Protein AF-A0A4Q2E1K5-F1 (afdb_monomer)

Sequence (136 aa):
MNIHEKLKRWMCITQEDSAILDYLNAELKKAQSLSLNNESNRLFLYKTILLAHLKYIQVINLLTRGDFYEAWVELERIEIDLIHIKENNEFLPEVNFYGVNFLARMVCNWQALFPYKIFGSSREIIKEVKCSVCNT

Organism: Enterobacter cloacae (NCBI:txid550)

Structure (mmCIF, N/CA/C/O backbone):
data_AF-A0A4Q2E1K5-F1
#
_entry.id   AF-A0A4Q2E1K5-F1
#
loop_
_atom_site.group_PDB
_atom_site.id
_atom_site.type_symbol
_atom_site.label_atom_id
_atom_site.label_alt_id
_atom_site.label_comp_id
_atom_site.label_asym_id
_atom_site.label_entity_id
_atom_site.label_seq_id
_atom_site.pdbx_PDB_ins_code
_atom_site.Cartn_x
_atom_site.Cartn_y
_atom_site.Cartn_z
_atom_site.occupancy
_atom_site.B_iso_or_equiv
_atom_site.auth_seq_id
_atom_site.auth_comp_id
_atom_site.auth_asym_id
_atom_site.auth_atom_id
_atom_site.pdbx_PDB_model_num
ATOM 1 N N . MET A 1 1 ? 16.364 -12.302 -8.654 1.00 62.66 1 MET A N 1
ATOM 2 C CA . MET A 1 1 ? 15.181 -12.482 -7.786 1.00 62.66 1 MET A CA 1
ATOM 3 C C . MET A 1 1 ? 13.936 -12.207 -8.611 1.00 62.66 1 MET A C 1
ATOM 5 O O . MET A 1 1 ? 13.911 -11.197 -9.297 1.00 62.66 1 MET A O 1
ATOM 9 N N . ASN A 1 2 ? 12.948 -13.103 -8.609 1.00 86.31 2 ASN A N 1
ATOM 10 C CA . ASN A 1 2 ? 11.752 -12.942 -9.436 1.00 86.31 2 ASN A CA 1
ATOM 11 C C . ASN A 1 2 ? 10.627 -12.285 -8.612 1.00 86.31 2 ASN A C 1
ATOM 13 O O . ASN A 1 2 ? 9.866 -12.978 -7.938 1.00 86.31 2 ASN A O 1
ATOM 17 N N . ILE A 1 3 ? 10.571 -10.946 -8.628 1.00 91.88 3 ILE A N 1
ATOM 18 C CA . ILE A 1 3 ? 9.571 -10.160 -7.877 1.00 91.88 3 ILE A CA 1
ATOM 19 C C . ILE A 1 3 ? 8.135 -10.520 -8.275 1.00 91.88 3 ILE A C 1
ATOM 21 O O . ILE A 1 3 ? 7.266 -10.612 -7.414 1.00 91.88 3 ILE A O 1
ATOM 25 N N . HIS A 1 4 ? 7.911 -10.812 -9.557 1.00 91.44 4 HIS A N 1
ATOM 26 C CA . HIS A 1 4 ? 6.618 -11.229 -10.099 1.00 91.44 4 HIS A CA 1
ATOM 27 C C . HIS A 1 4 ? 6.069 -12.458 -9.373 1.00 91.44 4 HIS A C 1
ATOM 29 O O . HIS A 1 4 ? 4.963 -12.444 -8.837 1.00 91.44 4 HIS A O 1
ATOM 35 N N . GLU A 1 5 ? 6.879 -13.512 -9.276 1.00 92.50 5 GLU A N 1
ATOM 36 C CA . GLU A 1 5 ? 6.480 -14.748 -8.596 1.00 92.50 5 GLU A CA 1
ATOM 37 C C . GLU A 1 5 ? 6.339 -14.564 -7.081 1.00 92.50 5 GLU A C 1
ATOM 39 O O . GLU A 1 5 ? 5.467 -15.182 -6.464 1.00 92.50 5 GLU A O 1
ATOM 44 N N . LYS A 1 6 ? 7.141 -13.678 -6.476 1.00 93.56 6 LYS A N 1
ATOM 45 C CA . LYS A 1 6 ? 6.991 -13.335 -5.057 1.00 93.56 6 LYS A CA 1
ATOM 46 C C . LYS A 1 6 ? 5.649 -12.648 -4.791 1.00 93.56 6 LYS A C 1
ATOM 48 O O . LYS A 1 6 ? 4.947 -13.050 -3.869 1.00 93.56 6 LYS A O 1
ATOM 53 N N . LEU A 1 7 ? 5.262 -11.674 -5.615 1.00 95.00 7 LEU A N 1
ATOM 54 C CA . LEU A 1 7 ? 4.003 -10.943 -5.457 1.00 95.00 7 LEU A CA 1
ATO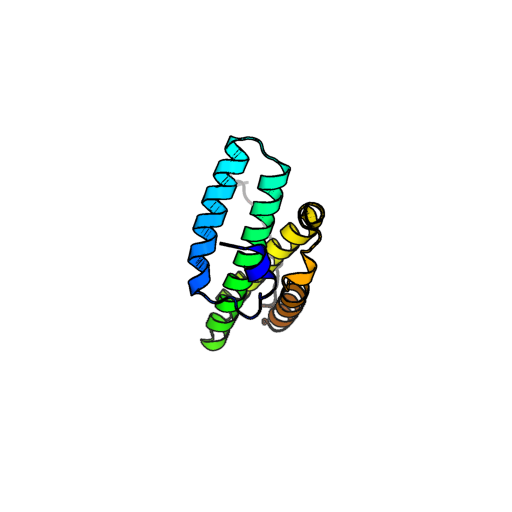M 55 C C . LEU A 1 7 ? 2.771 -11.789 -5.788 1.00 95.00 7 LEU A C 1
ATOM 57 O O . LEU A 1 7 ? 1.736 -11.622 -5.150 1.00 95.00 7 LEU A O 1
ATOM 61 N N . LYS A 1 8 ? 2.857 -12.756 -6.710 1.00 95.31 8 LYS A N 1
ATOM 62 C CA . LYS A 1 8 ? 1.777 -13.751 -6.881 1.00 95.31 8 LYS A CA 1
ATOM 63 C C . LYS A 1 8 ? 1.534 -14.567 -5.614 1.00 95.31 8 LYS A C 1
ATOM 65 O O . LYS A 1 8 ? 0.408 -14.969 -5.338 1.00 95.31 8 LYS A O 1
ATOM 70 N N . ARG A 1 9 ? 2.585 -14.797 -4.826 1.00 95.12 9 ARG A N 1
ATOM 71 C CA . ARG A 1 9 ? 2.530 -15.454 -3.515 1.00 95.12 9 ARG A CA 1
ATOM 72 C C . ARG A 1 9 ? 2.467 -14.426 -2.387 1.00 95.12 9 ARG A C 1
ATOM 74 O O . ARG A 1 9 ? 3.116 -14.607 -1.362 1.00 95.12 9 ARG A O 1
ATOM 81 N N . TRP A 1 10 ? 1.692 -13.356 -2.565 1.00 95.06 10 TRP A N 1
ATOM 82 C CA . TRP A 1 10 ? 1.605 -12.243 -1.615 1.00 95.06 10 TRP A CA 1
ATOM 83 C C . TRP A 1 10 ? 1.271 -12.675 -0.178 1.00 95.06 10 TRP A C 1
ATOM 85 O O . TRP A 1 10 ? 1.757 -12.070 0.769 1.00 95.06 10 TRP A O 1
ATOM 95 N N . MET A 1 11 ? 0.526 -13.769 0.007 1.00 93.94 11 MET A N 1
ATOM 96 C CA . MET A 1 11 ? 0.240 -14.337 1.335 1.00 93.94 11 MET A CA 1
ATOM 97 C C . MET A 1 11 ? 1.488 -14.863 2.068 1.00 93.94 11 MET A C 1
ATOM 99 O O . MET A 1 11 ? 1.440 -15.095 3.270 1.00 93.94 11 MET A O 1
ATOM 103 N N . CYS A 1 12 ? 2.594 -15.077 1.354 1.00 94.62 12 CYS A N 1
ATOM 104 C CA . CYS A 1 12 ? 3.881 -15.523 1.887 1.00 94.62 12 CYS A CA 1
ATOM 105 C C . CYS A 1 12 ? 4.892 -14.371 2.025 1.00 94.62 12 CYS A C 1
ATOM 107 O O . CYS A 1 12 ? 6.090 -14.633 2.168 1.00 94.62 12 CYS A O 1
ATOM 109 N N . ILE A 1 13 ? 4.451 -13.115 1.900 1.00 95.38 13 ILE A N 1
ATOM 110 C CA . ILE A 1 13 ? 5.291 -11.954 2.198 1.00 95.38 13 ILE A CA 1
ATOM 111 C C . ILE A 1 13 ? 5.472 -11.866 3.714 1.00 95.38 13 ILE A C 1
ATOM 113 O O . ILE A 1 13 ? 4.517 -12.016 4.476 1.00 95.38 13 ILE A O 1
ATOM 117 N N . THR A 1 14 ? 6.704 -11.629 4.147 1.00 95.12 14 THR A N 1
ATOM 118 C CA . THR A 1 14 ? 7.076 -11.453 5.552 1.00 95.12 14 THR A CA 1
ATOM 119 C C . THR A 1 14 ? 7.926 -10.196 5.714 1.00 95.12 14 THR A C 1
ATOM 121 O O . THR A 1 14 ? 8.374 -9.599 4.737 1.00 95.12 14 THR A O 1
ATOM 124 N N . GLN A 1 15 ? 8.192 -9.791 6.957 1.00 92.00 15 GLN A N 1
ATOM 125 C CA . GLN A 1 15 ? 9.018 -8.611 7.231 1.00 92.00 15 GLN A CA 1
ATOM 126 C C . GLN A 1 15 ? 10.452 -8.731 6.676 1.00 92.00 15 GLN A C 1
ATOM 128 O O . GLN A 1 15 ? 11.079 -7.718 6.363 1.00 92.00 15 GLN A O 1
ATOM 133 N N . GLU A 1 16 ? 10.968 -9.954 6.521 1.00 92.19 16 GLU A N 1
ATOM 134 C CA . GLU A 1 16 ? 12.295 -10.234 5.949 1.00 92.19 16 GLU A CA 1
ATOM 135 C C . GLU A 1 16 ? 12.395 -9.809 4.476 1.00 92.19 16 GLU A C 1
ATOM 137 O O . GLU A 1 16 ? 13.467 -9.434 4.002 1.00 92.19 16 GLU A O 1
ATOM 142 N N . ASP A 1 17 ? 11.266 -9.773 3.763 1.00 93.94 17 ASP A N 1
ATOM 143 C CA . ASP A 1 17 ? 11.205 -9.318 2.374 1.00 93.94 17 ASP A CA 1
ATOM 144 C C . ASP A 1 17 ? 11.403 -7.801 2.228 1.00 93.94 17 ASP A C 1
ATOM 146 O O . ASP A 1 17 ? 11.491 -7.297 1.112 1.00 93.94 17 ASP A O 1
ATOM 150 N N . SER A 1 18 ? 11.517 -7.049 3.326 1.00 92.88 18 SER A N 1
ATOM 151 C CA . SER A 1 18 ? 11.847 -5.617 3.289 1.00 92.88 18 SER A CA 1
ATOM 152 C C . SER A 1 18 ? 13.151 -5.319 2.542 1.00 92.88 18 SER A C 1
ATOM 154 O O . SER A 1 18 ? 13.216 -4.316 1.833 1.00 92.88 18 SER A O 1
ATOM 156 N N . ALA A 1 19 ? 14.139 -6.222 2.574 1.00 93.38 19 ALA A N 1
ATOM 157 C CA . ALA A 1 19 ? 15.383 -6.083 1.808 1.00 93.38 19 ALA A CA 1
ATOM 158 C C . ALA A 1 19 ? 15.156 -6.045 0.280 1.00 93.38 19 ALA A C 1
ATOM 160 O O . ALA A 1 19 ? 15.965 -5.501 -0.475 1.00 93.38 19 ALA A O 1
ATOM 161 N N . ILE A 1 20 ? 14.032 -6.587 -0.201 1.00 95.00 20 ILE A N 1
ATOM 162 C CA . ILE A 1 20 ? 13.648 -6.531 -1.616 1.00 95.00 20 ILE A CA 1
ATOM 163 C C . ILE A 1 20 ? 13.339 -5.090 -2.044 1.00 95.00 20 ILE A C 1
ATOM 165 O O . ILE A 1 20 ? 13.558 -4.740 -3.207 1.00 95.00 20 ILE A O 1
ATOM 169 N N . LEU A 1 21 ? 12.880 -4.233 -1.125 1.00 95.19 21 LEU A N 1
ATOM 170 C CA . LEU A 1 21 ? 12.627 -2.823 -1.421 1.00 95.19 21 LEU A CA 1
ATOM 171 C C . LEU A 1 21 ? 13.910 -2.093 -1.822 1.00 95.19 21 LEU A C 1
ATOM 173 O O . LEU A 1 21 ? 13.867 -1.272 -2.736 1.00 95.19 21 LEU A O 1
ATOM 177 N N . ASP A 1 22 ? 15.047 -2.404 -1.198 1.00 94.25 22 ASP A N 1
ATOM 178 C CA . ASP A 1 22 ? 16.333 -1.784 -1.535 1.00 94.25 22 ASP A CA 1
ATOM 179 C C . ASP A 1 22 ? 16.775 -2.152 -2.951 1.00 94.25 22 ASP A C 1
ATOM 181 O O . ASP A 1 22 ? 17.180 -1.282 -3.726 1.00 94.25 22 ASP A O 1
ATOM 185 N N . TYR A 1 23 ? 16.598 -3.422 -3.325 1.00 94.56 23 TYR A N 1
ATOM 1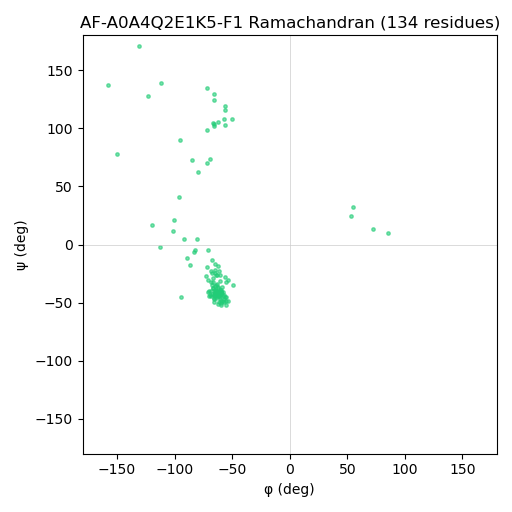86 C CA . TYR A 1 23 ? 16.822 -3.882 -4.693 1.00 94.56 23 TYR A CA 1
ATOM 187 C C . TYR A 1 23 ? 15.912 -3.154 -5.695 1.00 94.56 23 TYR A C 1
ATOM 189 O O . TYR A 1 23 ? 16.399 -2.599 -6.680 1.00 94.56 23 TYR A O 1
ATOM 197 N N . LEU A 1 24 ? 14.602 -3.095 -5.429 1.00 96.56 24 LEU A N 1
ATOM 198 C CA . LEU A 1 24 ? 13.648 -2.409 -6.309 1.00 96.56 24 LEU A CA 1
ATOM 199 C C . LEU A 1 24 ? 13.943 -0.908 -6.414 1.00 96.56 24 LEU A C 1
ATOM 201 O O . LEU A 1 24 ? 13.817 -0.335 -7.492 1.00 96.56 24 LEU A O 1
ATOM 205 N N . ASN A 1 25 ? 14.385 -0.272 -5.329 1.00 96.38 25 ASN A N 1
ATOM 206 C CA . ASN A 1 25 ? 14.807 1.127 -5.330 1.00 96.38 25 ASN A CA 1
ATOM 207 C C . ASN A 1 25 ? 16.052 1.357 -6.196 1.00 96.38 25 ASN A C 1
ATOM 209 O O . ASN A 1 25 ? 16.121 2.364 -6.904 1.00 96.38 25 ASN A O 1
ATOM 213 N N . ALA A 1 26 ? 17.035 0.458 -6.133 1.00 96.62 26 ALA A N 1
ATOM 214 C CA . ALA A 1 26 ? 18.243 0.553 -6.945 1.00 96.62 26 ALA A CA 1
ATOM 215 C C . ALA A 1 26 ? 17.927 0.395 -8.441 1.00 96.62 26 ALA A C 1
ATOM 217 O O . ALA A 1 26 ? 18.347 1.229 -9.247 1.00 96.62 26 ALA A O 1
ATOM 218 N N . GLU A 1 27 ? 17.127 -0.612 -8.803 1.00 96.75 27 GLU A N 1
ATOM 219 C CA . GLU A 1 27 ? 16.703 -0.828 -10.191 1.00 96.75 27 GLU A CA 1
ATOM 220 C C . GLU A 1 27 ? 15.818 0.314 -10.703 1.00 96.75 27 GLU A C 1
ATOM 222 O O . GLU A 1 27 ? 16.005 0.772 -11.829 1.00 96.75 27 GLU A O 1
ATOM 227 N N . LEU A 1 28 ? 14.913 0.844 -9.873 1.00 97.12 28 LEU A N 1
ATOM 228 C CA . LEU A 1 28 ? 14.082 1.996 -10.229 1.00 97.12 28 LEU A CA 1
ATOM 229 C C . LEU A 1 28 ? 14.944 3.221 -10.558 1.00 97.12 28 LEU A C 1
ATOM 231 O O . LEU A 1 28 ? 14.773 3.826 -11.614 1.00 97.12 28 LEU A O 1
ATOM 235 N N . LYS A 1 29 ? 15.916 3.556 -9.698 1.00 97.19 29 LYS A N 1
ATOM 236 C CA . LYS A 1 29 ? 16.845 4.675 -9.938 1.00 97.19 29 LYS A CA 1
ATOM 237 C C . LYS A 1 29 ? 17.643 4.490 -11.228 1.00 97.19 29 LYS A C 1
ATOM 239 O O . LYS A 1 29 ? 17.862 5.453 -11.959 1.00 97.19 29 LYS A O 1
ATOM 244 N N . LYS A 1 30 ? 18.062 3.257 -11.517 1.00 97.38 30 LYS A N 1
ATOM 245 C CA . LYS A 1 30 ? 18.775 2.912 -12.751 1.00 97.38 30 LYS A CA 1
ATOM 246 C C . LYS A 1 30 ? 17.882 3.044 -13.988 1.00 97.38 30 LYS A C 1
ATOM 248 O O . LYS A 1 30 ? 18.322 3.576 -15.001 1.00 97.38 30 LYS A O 1
ATOM 253 N N . ALA A 1 31 ? 16.631 2.594 -13.923 1.00 96.81 31 ALA A N 1
ATOM 254 C CA . ALA A 1 31 ? 15.678 2.754 -15.020 1.00 96.81 31 ALA A CA 1
ATOM 255 C C . ALA A 1 31 ? 15.373 4.238 -15.289 1.00 96.81 31 ALA A C 1
ATOM 257 O O . ALA A 1 31 ? 15.317 4.655 -16.445 1.00 96.81 31 ALA A O 1
ATOM 258 N N . GLN A 1 32 ? 15.248 5.040 -14.227 1.00 96.12 32 GLN A N 1
ATOM 259 C CA . GLN A 1 32 ? 15.038 6.487 -14.312 1.00 96.12 32 GLN A CA 1
ATOM 260 C C . GLN A 1 32 ? 16.232 7.218 -14.936 1.00 96.12 32 GLN A C 1
ATOM 262 O O . GLN A 1 32 ? 16.031 8.074 -15.792 1.00 96.12 32 GLN A O 1
ATOM 267 N N . SER A 1 33 ? 17.472 6.869 -14.568 1.00 96.50 33 SER 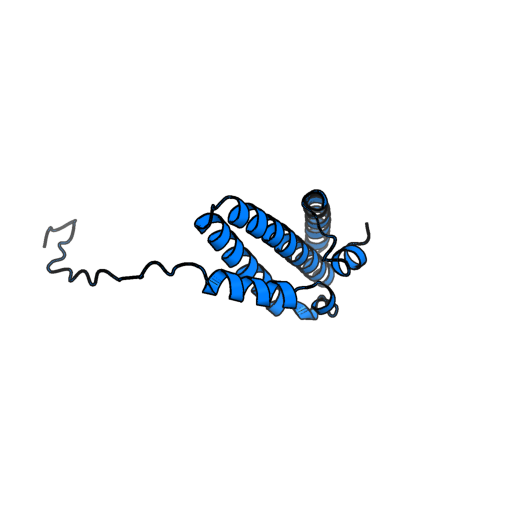A N 1
ATOM 268 C CA . SER A 1 33 ? 18.665 7.506 -15.150 1.00 96.50 33 SER A CA 1
ATOM 269 C C . SER A 1 33 ? 18.871 7.172 -16.630 1.00 96.50 33 SER A C 1
ATOM 271 O O . SER A 1 33 ? 19.481 7.952 -17.357 1.00 96.50 33 SER A O 1
ATOM 273 N N . LEU A 1 34 ? 18.341 6.033 -17.081 1.00 96.25 34 LEU A N 1
ATOM 274 C CA . LEU A 1 34 ? 18.344 5.603 -18.479 1.00 96.25 34 LEU A CA 1
ATOM 275 C C . LEU A 1 34 ? 17.084 6.043 -19.250 1.00 96.25 34 LEU A C 1
ATOM 277 O O . LEU A 1 34 ? 16.920 5.654 -20.405 1.00 96.25 34 LEU A O 1
ATOM 281 N N . SER A 1 35 ? 16.192 6.828 -18.631 1.00 94.19 35 SER A N 1
ATOM 282 C CA . SER A 1 35 ? 14.923 7.291 -19.218 1.00 94.19 35 SER A CA 1
ATOM 283 C C . SER A 1 35 ? 14.023 6.157 -19.738 1.00 94.19 35 SER A C 1
ATOM 285 O O . SER A 1 35 ? 13.281 6.314 -20.711 1.00 94.19 35 SER A O 1
ATOM 287 N N . LEU A 1 36 ? 14.073 4.990 -19.088 1.00 95.00 36 LEU A N 1
ATOM 288 C CA . LEU A 1 36 ? 13.257 3.821 -19.424 1.00 95.00 36 LEU A CA 1
ATOM 289 C C . LEU A 1 36 ? 11.881 3.925 -18.751 1.00 95.00 36 LEU A C 1
ATOM 291 O O . LEU A 1 36 ? 11.594 3.213 -17.789 1.00 95.00 36 LEU A O 1
ATOM 295 N N . ASN A 1 37 ? 11.029 4.822 -19.251 1.00 92.81 37 ASN A N 1
ATOM 296 C CA . ASN A 1 37 ? 9.771 5.216 -18.596 1.00 92.81 37 ASN A CA 1
ATOM 297 C C . ASN A 1 37 ? 8.849 4.034 -18.244 1.00 92.81 37 ASN A C 1
ATOM 299 O O . ASN A 1 37 ? 8.419 3.917 -17.099 1.00 92.81 37 ASN A O 1
ATOM 303 N N . ASN A 1 38 ? 8.595 3.120 -19.188 1.00 94.12 38 ASN A N 1
ATOM 304 C CA . ASN A 1 38 ? 7.721 1.965 -18.939 1.00 94.12 38 ASN A CA 1
ATOM 305 C C . ASN A 1 38 ? 8.279 1.042 -17.847 1.00 94.12 38 ASN A C 1
ATOM 307 O O . ASN A 1 38 ? 7.532 0.565 -16.995 1.00 94.12 38 ASN A O 1
ATOM 311 N N . GLU A 1 39 ? 9.595 0.813 -17.845 1.00 94.75 39 GLU A N 1
ATOM 312 C CA . GLU A 1 39 ? 10.238 -0.031 -16.837 1.00 94.75 39 GLU A CA 1
ATOM 313 C C . GLU A 1 39 ? 10.253 0.650 -15.469 1.00 94.75 39 GLU A C 1
ATOM 315 O O . GLU A 1 39 ? 9.959 0.012 -14.462 1.00 94.75 39 GLU A O 1
ATOM 320 N N . SER A 1 40 ? 10.525 1.958 -15.432 1.00 96.19 40 SER A N 1
ATOM 321 C CA . SER A 1 40 ? 10.449 2.764 -14.213 1.00 96.19 40 SER A CA 1
ATOM 322 C C . SER A 1 40 ? 9.053 2.691 -13.590 1.00 96.19 40 SER A C 1
ATOM 324 O O . SER A 1 40 ? 8.931 2.431 -12.395 1.00 96.19 40 SER A O 1
ATOM 326 N N . ASN A 1 41 ? 7.994 2.847 -14.388 1.00 96.56 41 ASN A N 1
ATOM 327 C CA . ASN A 1 41 ? 6.618 2.770 -13.892 1.00 96.56 41 ASN A CA 1
ATOM 328 C C . ASN A 1 41 ? 6.277 1.367 -13.373 1.00 96.56 41 ASN A C 1
ATOM 330 O O . ASN A 1 41 ? 5.686 1.222 -12.302 1.00 96.56 41 ASN A O 1
ATOM 334 N N . ARG A 1 42 ? 6.725 0.319 -14.072 1.00 96.25 42 ARG A N 1
ATOM 335 C CA . ARG A 1 42 ? 6.536 -1.067 -13.630 1.00 96.25 42 ARG A CA 1
ATOM 336 C C . ARG A 1 42 ? 7.276 -1.372 -12.323 1.00 96.25 42 ARG A C 1
ATOM 338 O O . ARG A 1 42 ? 6.706 -1.978 -11.417 1.00 96.25 42 ARG A O 1
ATOM 345 N N . LEU A 1 43 ? 8.528 -0.932 -12.195 1.00 96.69 43 LEU A N 1
ATOM 346 C CA . LEU A 1 43 ? 9.327 -1.079 -10.972 1.00 96.69 43 LEU A CA 1
ATOM 347 C C . LEU A 1 43 ? 8.733 -0.288 -9.805 1.00 96.69 43 LEU A C 1
ATOM 349 O O . LEU A 1 43 ? 8.704 -0.790 -8.679 1.00 96.69 43 LEU A O 1
ATOM 353 N N . PHE A 1 44 ? 8.222 0.915 -10.074 1.00 97.50 44 PHE A N 1
ATOM 354 C CA . PHE A 1 44 ? 7.482 1.703 -9.096 1.00 97.50 44 PHE A CA 1
ATOM 355 C C . PHE A 1 44 ? 6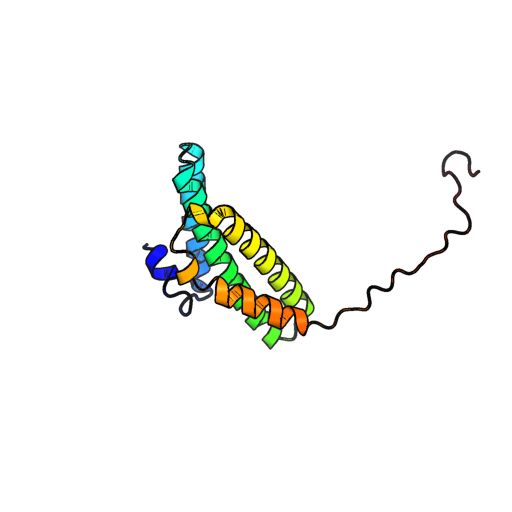.263 0.931 -8.582 1.00 97.50 44 PHE A C 1
ATOM 357 O O . PHE A 1 44 ? 6.120 0.782 -7.373 1.00 97.50 44 PHE A O 1
ATOM 364 N N . LEU A 1 45 ? 5.447 0.350 -9.466 1.00 97.69 45 LEU A N 1
ATOM 365 C CA . LEU A 1 45 ? 4.297 -0.463 -9.059 1.00 97.69 45 LEU A CA 1
ATOM 366 C C . LEU A 1 45 ? 4.701 -1.678 -8.227 1.00 97.69 45 LEU A C 1
ATOM 368 O O . LEU A 1 45 ? 4.120 -1.904 -7.168 1.00 97.69 45 LEU A O 1
ATOM 372 N N . TYR A 1 46 ? 5.720 -2.433 -8.645 1.00 97.50 46 TYR A N 1
ATOM 373 C CA . TYR A 1 46 ? 6.209 -3.566 -7.856 1.00 97.50 46 TYR A CA 1
ATOM 374 C C . TYR A 1 46 ? 6.648 -3.155 -6.452 1.00 97.50 46 TYR A C 1
ATOM 376 O O . TYR A 1 46 ? 6.296 -3.817 -5.473 1.00 97.50 46 TYR A O 1
ATOM 384 N N . LYS A 1 47 ? 7.386 -2.047 -6.348 1.00 97.69 47 LYS A N 1
ATOM 385 C CA . LYS A 1 47 ? 7.811 -1.484 -5.067 1.00 97.69 47 LYS A CA 1
ATOM 386 C C . LYS A 1 47 ? 6.608 -1.089 -4.215 1.00 97.69 47 LYS A C 1
ATOM 388 O O . LYS A 1 47 ? 6.559 -1.465 -3.048 1.00 97.69 47 LYS A O 1
ATOM 393 N N . THR A 1 48 ? 5.661 -0.346 -4.779 1.00 98.19 48 THR A N 1
ATOM 394 C CA . THR A 1 48 ? 4.487 0.166 -4.060 1.00 98.19 48 THR A CA 1
ATOM 395 C C . THR A 1 48 ? 3.602 -0.976 -3.562 1.00 98.19 48 THR A C 1
ATOM 397 O O . THR A 1 48 ? 3.182 -0.965 -2.409 1.00 98.19 48 THR A O 1
ATOM 400 N N . ILE A 1 49 ? 3.398 -2.021 -4.368 1.00 98.06 49 ILE A N 1
ATOM 401 C CA . ILE A 1 49 ? 2.621 -3.206 -3.973 1.00 98.06 49 ILE A CA 1
ATOM 402 C C . ILE A 1 49 ? 3.316 -3.972 -2.843 1.00 98.06 49 ILE A C 1
ATOM 404 O O . ILE A 1 49 ? 2.670 -4.330 -1.858 1.00 98.06 49 ILE A O 1
ATOM 408 N N . LEU A 1 50 ? 4.627 -4.214 -2.951 1.00 97.94 50 LEU A N 1
ATOM 409 C CA . LEU A 1 50 ? 5.374 -4.878 -1.881 1.00 97.94 50 LEU A CA 1
ATOM 410 C C . LEU A 1 50 ? 5.335 -4.057 -0.584 1.00 97.94 50 LEU A C 1
ATOM 412 O O . LEU A 1 50 ? 5.113 -4.612 0.491 1.00 97.94 50 LEU A O 1
ATOM 416 N N . LEU A 1 51 ? 5.521 -2.740 -0.689 1.00 98.12 51 LEU A N 1
ATOM 417 C CA . LEU A 1 51 ? 5.468 -1.832 0.451 1.00 98.12 51 LEU A CA 1
ATOM 418 C C . LEU A 1 51 ? 4.096 -1.870 1.135 1.00 98.12 51 LEU A C 1
ATOM 420 O O . LEU A 1 51 ? 4.045 -1.947 2.359 1.00 98.12 51 LEU A O 1
ATOM 424 N N . ALA A 1 52 ? 3.005 -1.879 0.368 1.00 98.38 52 ALA A N 1
ATOM 425 C CA . ALA A 1 52 ? 1.649 -1.972 0.900 1.00 98.38 52 ALA A CA 1
ATOM 426 C C . ALA A 1 52 ? 1.423 -3.270 1.703 1.00 98.38 52 ALA A C 1
ATOM 428 O O . ALA A 1 52 ? 0.848 -3.227 2.791 1.00 98.38 52 ALA A O 1
ATOM 429 N N . HIS A 1 53 ? 1.938 -4.413 1.230 1.00 98.25 53 HIS A N 1
ATOM 430 C CA . HIS A 1 53 ? 1.885 -5.679 1.983 1.00 98.25 53 HIS A CA 1
ATOM 431 C C . HIS A 1 53 ? 2.712 -5.638 3.270 1.00 98.25 53 HIS A C 1
ATOM 433 O O . HIS A 1 53 ? 2.235 -6.070 4.319 1.00 98.25 53 HIS A O 1
ATOM 439 N N . LEU A 1 54 ? 3.927 -5.088 3.219 1.00 98.12 54 LEU A N 1
ATOM 440 C CA . LEU A 1 54 ? 4.784 -4.947 4.403 1.00 98.12 54 LEU A CA 1
ATOM 441 C C . LEU A 1 54 ? 4.157 -4.015 5.451 1.00 98.12 54 LEU A C 1
ATOM 443 O O . LEU A 1 54 ? 4.123 -4.353 6.635 1.00 98.12 54 LEU A O 1
ATOM 447 N N . LYS A 1 55 ? 3.589 -2.882 5.019 1.00 98.25 55 LYS A N 1
ATOM 448 C CA . LYS A 1 55 ? 2.813 -1.986 5.888 1.00 98.25 55 LYS A CA 1
ATOM 449 C C . LYS A 1 55 ? 1.611 -2.707 6.493 1.00 98.25 55 LYS A C 1
ATOM 451 O O . LYS A 1 55 ? 1.348 -2.548 7.677 1.00 98.25 55 LYS A O 1
ATOM 456 N N . TYR A 1 56 ? 0.908 -3.547 5.731 1.00 98.25 56 TYR A N 1
ATOM 457 C CA . TYR A 1 56 ? -0.225 -4.304 6.268 1.00 98.25 56 TYR A CA 1
ATOM 458 C C . TYR A 1 56 ? 0.201 -5.292 7.365 1.00 98.25 56 TYR A C 1
ATOM 460 O O . TYR A 1 56 ? -0.456 -5.387 8.401 1.00 98.25 56 TYR A O 1
ATOM 468 N N . ILE A 1 57 ? 1.338 -5.975 7.204 1.00 97.56 57 ILE A N 1
ATOM 469 C CA . ILE A 1 57 ? 1.920 -6.813 8.269 1.00 97.56 57 ILE A CA 1
ATOM 470 C C . ILE A 1 57 ? 2.233 -5.963 9.510 1.00 97.56 57 ILE A C 1
ATOM 472 O O . ILE A 1 57 ? 1.929 -6.363 10.636 1.00 97.56 57 ILE A O 1
ATOM 476 N N . GLN A 1 58 ? 2.793 -4.766 9.317 1.00 97.75 58 GLN A N 1
ATOM 477 C CA . GLN A 1 58 ? 3.041 -3.820 10.405 1.00 97.75 58 GLN A CA 1
ATOM 478 C C . GLN A 1 58 ? 1.745 -3.369 11.095 1.00 97.75 58 GLN A C 1
ATOM 480 O O . GLN A 1 58 ? 1.715 -3.332 12.324 1.00 97.75 58 GLN A O 1
ATOM 485 N N . VAL A 1 59 ? 0.667 -3.104 10.350 1.00 97.38 59 VAL A N 1
ATOM 486 C CA . VAL A 1 59 ? -0.662 -2.800 10.908 1.00 97.38 59 VAL A CA 1
ATOM 487 C C . VAL A 1 59 ? -1.119 -3.920 11.841 1.00 97.38 59 VAL A C 1
ATOM 489 O O . VAL A 1 59 ? -1.488 -3.642 12.978 1.00 97.38 59 VAL A O 1
ATOM 492 N N . ILE A 1 60 ? -1.035 -5.186 11.420 1.00 97.19 60 ILE A N 1
ATOM 493 C CA . ILE A 1 60 ? -1.418 -6.323 12.277 1.00 97.19 60 ILE A CA 1
ATOM 494 C C . ILE A 1 60 ? -0.565 -6.373 13.558 1.00 97.19 60 ILE A C 1
ATOM 496 O O . ILE A 1 60 ? -1.086 -6.614 14.650 1.00 97.19 60 ILE A O 1
ATOM 500 N N . ASN A 1 61 ? 0.733 -6.081 13.461 1.00 97.12 61 ASN A N 1
ATOM 501 C CA . ASN A 1 61 ? 1.611 -6.017 14.632 1.00 97.12 61 ASN A CA 1
ATOM 502 C C . ASN A 1 61 ? 1.260 -4.862 15.586 1.00 97.12 61 ASN A C 1
ATOM 504 O O . ASN A 1 61 ? 1.354 -5.034 16.797 1.00 97.12 61 ASN A O 1
ATOM 508 N N . LEU A 1 62 ? 0.855 -3.701 15.071 1.00 96.88 62 LEU A N 1
ATOM 509 C CA . LEU A 1 62 ? 0.428 -2.556 15.887 1.00 96.88 62 LEU A CA 1
ATOM 510 C C . LEU A 1 62 ? -0.917 -2.838 16.569 1.00 96.88 62 LEU A C 1
ATOM 512 O O . LEU A 1 62 ? -1.058 -2.654 17.777 1.00 96.88 62 LEU A O 1
ATOM 516 N N . LEU A 1 63 ? -1.877 -3.395 15.824 1.00 95.31 63 LEU A N 1
ATOM 517 C CA . LEU A 1 63 ? -3.188 -3.781 16.353 1.00 95.31 63 LEU A CA 1
ATOM 518 C C . LEU A 1 63 ? -3.077 -4.817 17.479 1.00 95.31 63 LEU A C 1
ATOM 520 O O . LEU A 1 63 ? -3.771 -4.698 18.485 1.00 95.31 63 LEU A O 1
ATOM 524 N N . THR A 1 64 ? -2.189 -5.809 17.349 1.00 96.56 64 THR A N 1
ATOM 525 C CA . THR A 1 64 ? -1.984 -6.830 18.397 1.00 96.56 64 THR A CA 1
ATOM 526 C C . THR A 1 64 ? -1.347 -6.273 19.673 1.00 96.56 64 THR A C 1
ATOM 528 O O . THR A 1 64 ? -1.540 -6.851 20.741 1.00 96.56 64 THR A O 1
ATOM 531 N N . ARG A 1 65 ? -0.629 -5.147 19.590 1.00 96.88 65 ARG A N 1
ATOM 532 C CA . ARG A 1 65 ? -0.042 -4.443 20.745 1.00 96.88 65 ARG A CA 1
ATOM 533 C C . ARG A 1 65 ? -0.978 -3.409 21.371 1.00 96.88 65 ARG A C 1
ATOM 535 O O . ARG A 1 65 ? -0.704 -2.947 22.472 1.00 96.88 65 ARG A O 1
ATOM 542 N N . GLY A 1 66 ? -2.084 -3.080 20.701 1.00 94.06 66 GLY A N 1
ATOM 543 C CA . GLY A 1 66 ? -3.010 -2.027 21.122 1.00 94.06 66 GLY A CA 1
ATOM 544 C C . GLY A 1 66 ? -2.615 -0.619 20.662 1.00 94.06 66 GLY A C 1
ATOM 545 O O . GLY A 1 66 ? -3.252 0.349 21.076 1.00 94.06 66 GLY A O 1
ATO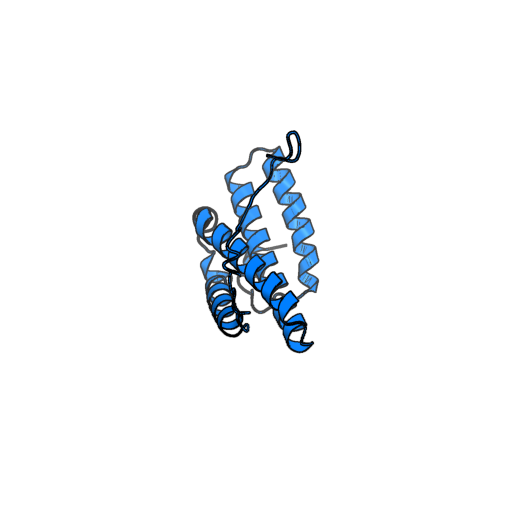M 546 N N . ASP A 1 67 ? -1.619 -0.494 19.779 1.00 95.00 67 ASP A N 1
ATOM 547 C CA . ASP A 1 67 ? -1.147 0.774 19.203 1.00 95.00 67 ASP A CA 1
ATOM 548 C C . ASP A 1 67 ? -2.094 1.224 18.068 1.00 95.00 67 ASP A C 1
ATOM 550 O O . ASP A 1 67 ? -1.756 1.236 16.880 1.00 95.00 67 ASP A O 1
ATOM 554 N N . PHE A 1 68 ? -3.359 1.489 18.415 1.00 92.25 68 PHE A N 1
ATOM 555 C CA . PHE A 1 68 ? -4.436 1.649 17.432 1.00 92.25 68 PHE A CA 1
ATOM 556 C C . PHE A 1 68 ? -4.272 2.883 16.543 1.00 92.25 68 PHE A C 1
ATOM 558 O O . PHE A 1 68 ? -4.623 2.834 15.365 1.00 92.25 68 PHE A O 1
ATOM 565 N N . TYR A 1 69 ? -3.782 3.997 17.092 1.00 92.44 69 TYR A N 1
ATOM 566 C CA . TYR A 1 69 ? -3.620 5.234 16.325 1.00 92.44 69 TYR A CA 1
ATOM 567 C C . TYR A 1 69 ? -2.526 5.082 15.267 1.00 92.44 69 TYR A C 1
ATOM 569 O O . TYR A 1 69 ? -2.726 5.427 14.105 1.00 92.44 69 TYR A O 1
ATOM 577 N N . GLU A 1 70 ? -1.400 4.491 15.645 1.00 95.44 70 GLU A N 1
ATOM 578 C CA . GLU A 1 70 ? -0.289 4.170 14.761 1.00 95.44 70 GLU A CA 1
ATOM 579 C C . GLU A 1 70 ? -0.732 3.189 13.671 1.00 95.44 70 GLU A C 1
ATOM 581 O O . GLU A 1 70 ? -0.406 3.381 12.499 1.00 95.44 70 GLU A O 1
ATOM 586 N N . ALA A 1 71 ? -1.527 2.173 14.030 1.00 96.31 71 ALA A N 1
ATOM 587 C CA . ALA A 1 71 ? -2.118 1.258 13.057 1.00 96.31 71 ALA A CA 1
ATOM 588 C C . ALA A 1 71 ? -3.012 1.998 12.048 1.00 96.31 71 ALA A C 1
ATOM 590 O O . ALA A 1 71 ? -2.954 1.714 10.853 1.00 96.31 71 ALA A O 1
ATOM 591 N N . TRP A 1 72 ? -3.810 2.965 12.508 1.00 95.06 72 TRP A N 1
ATOM 592 C CA . TRP A 1 72 ? -4.661 3.783 11.643 1.00 95.06 72 TRP A CA 1
ATOM 593 C C . TRP A 1 72 ? -3.856 4.668 10.684 1.00 95.06 72 TRP A C 1
ATOM 595 O O . TRP A 1 72 ? -4.177 4.721 9.497 1.00 95.06 72 TRP A O 1
ATOM 605 N N . VAL A 1 73 ? -2.765 5.281 11.155 1.00 95.06 73 VAL A N 1
ATOM 606 C CA . VAL A 1 73 ? -1.841 6.042 10.295 1.00 95.06 73 VAL A CA 1
ATOM 607 C C . VAL A 1 73 ? -1.229 5.146 9.213 1.00 95.06 73 VAL A C 1
ATOM 609 O O . VAL A 1 73 ? -1.136 5.546 8.053 1.00 95.06 73 VAL A O 1
ATOM 612 N N . GLU A 1 74 ? -0.822 3.920 9.551 1.00 97.75 74 GLU A N 1
ATOM 613 C CA . GLU A 1 74 ? -0.299 2.984 8.547 1.00 97.75 74 GLU A CA 1
ATOM 614 C C . GLU A 1 74 ? -1.376 2.516 7.556 1.00 97.75 74 GLU A C 1
ATOM 616 O O . GLU A 1 74 ? -1.089 2.374 6.368 1.00 97.75 74 GLU A O 1
ATOM 621 N N . LEU A 1 75 ? -2.626 2.344 7.994 1.00 97.50 75 LEU A N 1
ATOM 622 C CA . LEU A 1 75 ? -3.754 2.038 7.106 1.00 97.50 75 LEU A CA 1
ATOM 623 C C . LEU A 1 75 ? -4.005 3.152 6.078 1.00 97.50 75 LEU A C 1
ATOM 625 O O . LEU A 1 75 ? -4.158 2.849 4.896 1.00 97.50 75 LEU A O 1
ATOM 629 N N . GLU A 1 76 ? -3.970 4.422 6.494 1.00 96.62 76 GLU A N 1
ATOM 630 C CA . GLU A 1 76 ? -4.072 5.581 5.586 1.00 96.62 76 GLU A CA 1
ATOM 631 C C . GLU A 1 76 ? -2.924 5.593 4.560 1.00 96.62 76 GLU A C 1
ATOM 633 O O . GLU A 1 76 ? -3.124 5.818 3.365 1.00 96.62 76 GLU A O 1
ATOM 638 N N . ARG A 1 77 ? -1.701 5.258 4.988 1.00 98.19 77 ARG A N 1
ATOM 639 C CA . ARG A 1 77 ? -0.554 5.136 4.074 1.00 98.19 77 ARG A CA 1
ATOM 640 C C . ARG A 1 77 ? -0.730 4.018 3.049 1.00 98.19 77 ARG A C 1
ATOM 642 O O . ARG A 1 77 ? -0.237 4.163 1.932 1.00 98.19 77 ARG A O 1
ATOM 649 N N . ILE A 1 78 ? -1.373 2.907 3.416 1.00 98.50 78 ILE A N 1
ATOM 650 C CA . ILE A 1 78 ? -1.695 1.825 2.472 1.00 98.50 78 ILE A CA 1
ATOM 651 C C . ILE A 1 78 ? -2.783 2.290 1.499 1.00 98.50 78 ILE A C 1
ATOM 653 O O . ILE A 1 78 ? -2.685 2.005 0.311 1.00 98.50 78 ILE A O 1
ATOM 657 N N . GLU A 1 79 ? -3.792 3.025 1.965 1.00 98.06 79 GLU A N 1
ATOM 658 C CA . GLU A 1 79 ? -4.840 3.592 1.107 1.00 98.06 79 GLU A CA 1
ATOM 659 C C . GLU A 1 79 ? -4.253 4.481 -0.001 1.00 98.06 79 GLU A C 1
ATOM 661 O O . GLU A 1 79 ? -4.585 4.307 -1.175 1.00 98.06 79 GLU A O 1
ATOM 666 N N . ILE A 1 80 ? -3.303 5.353 0.347 1.00 98.06 80 ILE A N 1
ATOM 667 C CA . ILE A 1 80 ? -2.572 6.182 -0.624 1.00 98.06 80 ILE A CA 1
ATOM 668 C C . ILE A 1 80 ? -1.798 5.314 -1.630 1.00 98.06 80 ILE A C 1
ATOM 670 O O . ILE A 1 80 ? -1.860 5.556 -2.837 1.00 98.06 80 ILE A O 1
ATOM 674 N N . ASP A 1 81 ? -1.094 4.277 -1.165 1.00 98.31 81 ASP A N 1
ATOM 675 C CA . ASP A 1 81 ? -0.381 3.349 -2.054 1.00 98.31 81 ASP A CA 1
ATOM 676 C C . ASP A 1 81 ? -1.347 2.646 -3.026 1.00 98.31 81 ASP A C 1
ATOM 678 O O . ASP A 1 81 ? -1.042 2.503 -4.212 1.00 98.31 81 ASP A O 1
ATOM 682 N N . LEU A 1 82 ? -2.530 2.241 -2.554 1.00 98.12 82 LEU A N 1
ATOM 683 C CA . LEU A 1 82 ? -3.566 1.603 -3.371 1.00 98.12 82 LEU A CA 1
ATOM 684 C C . LEU A 1 82 ? -4.133 2.547 -4.439 1.00 98.12 82 LEU A C 1
ATOM 686 O O . LEU A 1 82 ? -4.412 2.091 -5.551 1.00 98.12 82 LEU A O 1
ATOM 690 N N . ILE A 1 83 ? -4.267 3.843 -4.140 1.00 97.88 83 ILE A N 1
ATOM 691 C CA . ILE A 1 83 ? -4.647 4.862 -5.130 1.00 97.88 83 ILE A CA 1
ATOM 692 C C . ILE A 1 83 ? -3.584 4.935 -6.230 1.00 97.88 83 ILE A C 1
ATOM 694 O O . ILE A 1 83 ? -3.922 4.765 -7.402 1.00 97.88 83 ILE A O 1
ATOM 698 N N . HIS A 1 84 ? -2.303 5.064 -5.869 1.00 97.00 84 HIS A N 1
ATOM 699 C CA . HIS A 1 84 ? -1.217 5.091 -6.854 1.00 97.00 84 HIS A CA 1
ATOM 700 C C . HIS A 1 84 ? -1.180 3.824 -7.720 1.00 97.00 84 HIS A C 1
ATOM 702 O O . HIS A 1 84 ? -0.972 3.907 -8.931 1.00 97.00 84 HIS A O 1
ATOM 708 N N . ILE A 1 85 ? -1.404 2.648 -7.122 1.00 97.44 85 ILE A N 1
ATOM 709 C CA . ILE A 1 85 ? -1.475 1.376 -7.854 1.00 97.44 85 ILE A CA 1
ATOM 710 C C . ILE A 1 85 ? -2.637 1.385 -8.850 1.00 97.44 85 ILE A C 1
ATOM 712 O O . ILE A 1 85 ? -2.475 0.963 -9.994 1.00 97.44 85 ILE A O 1
ATOM 716 N N . LYS A 1 86 ? -3.810 1.862 -8.426 1.00 96.25 86 LYS A N 1
ATOM 717 C CA . LYS A 1 86 ? -5.006 1.925 -9.269 1.00 96.25 86 LYS A CA 1
ATOM 718 C C . LYS A 1 86 ? -4.816 2.868 -10.456 1.00 96.25 86 LYS A C 1
ATOM 720 O O . LYS A 1 86 ? -5.241 2.519 -11.552 1.00 96.25 86 LYS A O 1
ATOM 725 N N . GLU A 1 87 ? -4.204 4.027 -10.232 1.00 95.44 87 GLU A N 1
ATOM 726 C CA . GLU A 1 87 ? -3.996 5.068 -11.248 1.00 95.44 87 GLU A CA 1
ATOM 727 C C . GLU A 1 87 ? -2.945 4.711 -12.303 1.00 95.44 87 GLU A C 1
ATOM 729 O O . GLU A 1 87 ? -2.948 5.319 -13.363 1.00 95.44 87 GLU A O 1
ATOM 734 N N . ASN A 1 88 ? -2.069 3.744 -12.019 1.00 94.38 88 ASN A N 1
ATOM 735 C CA . ASN A 1 88 ? -0.958 3.365 -12.897 1.00 94.38 88 ASN A CA 1
ATOM 736 C C . ASN A 1 88 ? -1.046 1.894 -13.352 1.00 94.38 88 ASN A C 1
ATOM 738 O O . ASN A 1 88 ? -0.050 1.304 -13.773 1.00 94.38 88 ASN A O 1
ATOM 742 N N . ASN A 1 89 ? -2.206 1.246 -13.215 1.00 92.94 89 ASN A N 1
ATOM 743 C CA . ASN A 1 89 ? -2.341 -0.200 -13.422 1.00 92.94 89 ASN A CA 1
ATOM 744 C C . ASN A 1 89 ? -2.024 -0.674 -14.856 1.00 92.94 89 ASN A C 1
ATOM 746 O O . ASN A 1 89 ? -1.710 -1.849 -15.054 1.00 92.94 89 ASN A O 1
ATOM 750 N N . GLU A 1 90 ? -2.036 0.221 -15.842 1.00 94.69 90 GLU A N 1
ATOM 751 C CA . GLU A 1 90 ? -1.738 -0.072 -17.242 1.00 94.69 90 GLU A CA 1
ATOM 752 C C . GLU A 1 90 ? -0.299 -0.560 -17.454 1.00 94.69 90 GLU A C 1
ATOM 754 O O . GLU A 1 90 ? -0.034 -1.326 -18.382 1.00 94.69 90 GLU A O 1
ATOM 759 N N . PHE A 1 91 ? 0.627 -0.176 -16.569 1.00 93.44 91 PHE A N 1
ATOM 760 C CA . PHE A 1 91 ? 2.025 -0.613 -16.625 1.00 93.44 91 PHE A CA 1
ATOM 761 C C . PHE A 1 91 ? 2.248 -1.996 -15.994 1.00 93.44 91 PHE A C 1
ATOM 763 O O . PHE A 1 91 ? 3.364 -2.523 -16.050 1.00 93.44 91 PHE A O 1
ATOM 770 N N . LEU A 1 92 ? 1.210 -2.591 -15.391 1.00 92.88 92 LEU A N 1
ATOM 771 C CA . LEU A 1 92 ? 1.278 -3.903 -14.751 1.00 92.88 92 LEU A CA 1
ATOM 772 C C . LEU A 1 92 ? -0.081 -4.638 -14.809 1.00 92.88 92 LEU A C 1
ATOM 774 O O . LEU A 1 92 ? -0.794 -4.703 -13.804 1.00 92.88 92 LEU A O 1
ATOM 778 N N . PRO A 1 93 ? -0.444 -5.234 -15.963 1.00 89.44 93 PRO A N 1
ATOM 779 C CA . PRO A 1 93 ? -1.746 -5.882 -16.174 1.00 89.44 93 PRO A CA 1
ATOM 780 C C . PRO A 1 93 ? -2.087 -6.981 -15.156 1.00 89.44 93 PRO A C 1
ATOM 782 O O . PRO A 1 93 ? -3.254 -7.243 -14.861 1.00 89.44 93 PRO A O 1
ATOM 785 N N . GLU A 1 94 ? -1.071 -7.629 -14.589 1.00 92.12 94 GLU A N 1
ATOM 786 C CA . GLU A 1 94 ? -1.211 -8.699 -13.604 1.00 92.12 94 GLU A CA 1
ATOM 787 C C . GLU A 1 94 ? -1.475 -8.207 -12.170 1.00 92.12 94 GLU A C 1
ATOM 789 O O . GLU A 1 94 ? -1.547 -9.029 -11.256 1.00 92.12 94 GLU A O 1
ATOM 794 N N . VAL A 1 95 ? -1.653 -6.898 -11.947 1.00 91.69 95 VAL A N 1
ATOM 795 C CA . VAL A 1 95 ? -1.825 -6.286 -10.613 1.00 91.69 95 VAL A CA 1
ATOM 796 C C . VAL A 1 95 ? -2.868 -6.984 -9.728 1.00 91.69 95 VAL A C 1
ATOM 798 O O . VAL A 1 95 ? -2.686 -7.127 -8.517 1.00 91.69 95 VAL A O 1
ATOM 801 N N . ASN A 1 96 ? -3.939 -7.497 -10.339 1.00 90.25 96 ASN A N 1
ATOM 802 C CA . ASN A 1 96 ? -5.021 -8.195 -9.645 1.00 90.25 96 ASN A CA 1
ATOM 803 C C . ASN A 1 96 ? -4.578 -9.513 -8.984 1.00 90.25 96 ASN A C 1
ATOM 805 O O . ASN A 1 96 ? -5.223 -9.964 -8.037 1.00 90.25 96 ASN A O 1
ATOM 809 N N . PHE A 1 97 ? -3.476 -10.118 -9.433 1.00 95.06 97 PHE A N 1
ATOM 810 C CA . PHE A 1 97 ? -2.928 -11.348 -8.854 1.00 95.06 97 PHE A CA 1
ATOM 811 C C . PHE A 1 97 ? -2.051 -11.100 -7.622 1.00 95.06 97 PHE A C 1
ATOM 813 O O . PHE A 1 97 ? -1.654 -12.054 -6.954 1.00 95.06 97 PHE A O 1
ATOM 820 N N . TYR A 1 98 ? -1.769 -9.840 -7.286 1.00 97.19 98 TYR A N 1
ATOM 821 C CA . TYR A 1 98 ? -0.856 -9.479 -6.200 1.00 97.19 98 TYR A CA 1
ATOM 822 C C . TYR A 1 98 ? -1.569 -9.088 -4.906 1.00 97.19 98 TYR A C 1
ATOM 824 O O . TYR A 1 98 ? -1.010 -8.370 -4.086 1.00 97.19 98 TYR A O 1
ATOM 832 N N . GLY A 1 99 ? -2.824 -9.505 -4.718 1.00 96.69 99 GLY A N 1
ATOM 833 C CA . GLY A 1 99 ? -3.549 -9.275 -3.463 1.00 96.69 99 GLY A CA 1
ATOM 834 C C . GLY A 1 99 ? -3.978 -7.823 -3.218 1.00 96.69 99 GLY A C 1
ATOM 835 O O . GLY A 1 99 ? -4.407 -7.496 -2.117 1.00 96.69 99 GLY A O 1
ATOM 836 N N . VAL A 1 100 ? -3.922 -6.949 -4.226 1.00 97.19 100 VAL A N 1
ATOM 837 C CA . VAL A 1 100 ? -4.309 -5.529 -4.105 1.00 97.19 100 VAL A CA 1
ATOM 838 C C . VAL A 1 100 ? -5.779 -5.373 -3.689 1.00 97.19 100 VAL A C 1
ATOM 840 O O . VAL A 1 100 ? -6.091 -4.596 -2.792 1.00 97.19 100 VAL A O 1
ATOM 843 N N . ASN A 1 101 ? -6.683 -6.186 -4.249 1.00 96.81 101 ASN A N 1
ATOM 844 C CA . ASN A 1 101 ? -8.101 -6.187 -3.859 1.00 96.81 101 ASN A CA 1
ATOM 845 C C . ASN A 1 101 ? -8.322 -6.678 -2.421 1.00 96.81 101 ASN A C 1
ATOM 847 O O . ASN A 1 101 ? -9.242 -6.222 -1.741 1.00 96.81 101 ASN A O 1
ATOM 851 N N . PHE A 1 102 ? -7.480 -7.605 -1.951 1.00 97.81 102 PHE A N 1
ATOM 852 C CA . PHE A 1 102 ? -7.505 -8.043 -0.5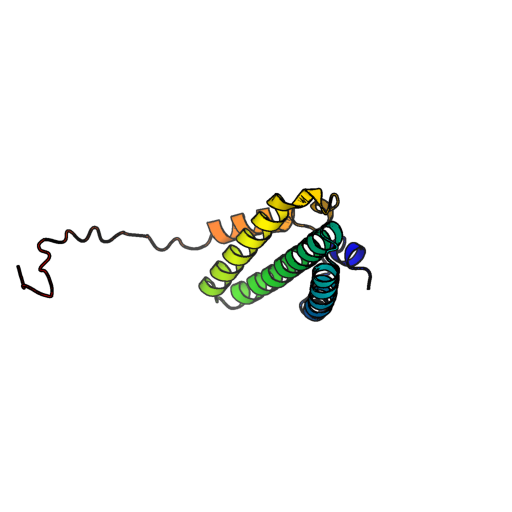59 1.00 97.81 102 PHE A CA 1
ATOM 853 C C . PHE A 1 102 ? -7.106 -6.889 0.364 1.00 97.81 102 PHE A C 1
ATOM 855 O O . PHE A 1 102 ? -7.852 -6.588 1.295 1.00 97.81 102 PHE A O 1
ATOM 862 N N . LEU A 1 103 ? -5.993 -6.210 0.066 1.00 98.06 103 LEU A N 1
ATOM 863 C CA . LEU A 1 103 ? -5.537 -5.052 0.835 1.00 98.06 103 LEU A CA 1
ATOM 864 C C . LEU A 1 103 ? -6.605 -3.959 0.877 1.00 98.06 103 LEU A C 1
ATOM 866 O O . LEU A 1 103 ? -6.969 -3.528 1.965 1.00 98.06 103 LEU A O 1
ATOM 870 N N . ALA A 1 104 ? -7.175 -3.582 -0.270 1.00 97.94 104 ALA A N 1
ATOM 871 C CA . ALA A 1 104 ? -8.220 -2.559 -0.338 1.00 97.94 104 ALA A CA 1
ATOM 872 C C . ALA A 1 104 ? -9.420 -2.886 0.562 1.00 97.94 104 ALA A C 1
ATOM 874 O O . ALA A 1 104 ? -9.878 -2.043 1.331 1.00 97.94 104 ALA A O 1
ATOM 875 N N . ARG A 1 105 ? -9.890 -4.139 0.534 1.00 97.88 105 ARG A N 1
ATOM 876 C CA . ARG A 1 105 ? -10.992 -4.578 1.396 1.00 97.88 105 ARG A CA 1
ATOM 877 C C . ARG A 1 105 ? -10.615 -4.546 2.877 1.00 97.88 105 ARG A C 1
ATOM 879 O O . ARG A 1 105 ? -11.429 -4.133 3.699 1.00 97.88 105 ARG A O 1
ATOM 886 N N . MET A 1 106 ? -9.415 -5.003 3.225 1.00 97.31 106 MET A N 1
ATOM 887 C CA . MET A 1 106 ? -8.971 -5.037 4.619 1.00 97.31 106 MET A CA 1
ATOM 888 C C . MET A 1 106 ? -8.745 -3.637 5.182 1.00 97.31 106 MET A C 1
ATOM 890 O O . MET A 1 106 ? -9.146 -3.384 6.315 1.00 97.31 106 MET A O 1
ATOM 894 N N . VAL A 1 107 ? -8.175 -2.725 4.393 1.00 97.00 107 VAL A N 1
ATOM 895 C CA . VAL A 1 107 ? -7.958 -1.332 4.797 1.00 97.00 107 VAL A CA 1
ATOM 896 C C . VAL A 1 107 ? -9.283 -0.653 5.131 1.00 97.00 107 VAL A C 1
ATOM 898 O O . VAL A 1 107 ? -9.441 -0.184 6.259 1.00 97.00 107 VAL A O 1
ATOM 901 N N . CYS A 1 108 ? -10.272 -0.718 4.229 1.00 95.44 108 CYS A N 1
ATOM 902 C CA . CYS A 1 108 ? -11.603 -0.165 4.496 1.00 95.44 108 CYS A CA 1
ATOM 903 C C . CYS A 1 108 ? -12.250 -0.772 5.749 1.00 95.44 108 CYS A C 1
ATOM 905 O O . CYS A 1 108 ? -12.822 -0.048 6.562 1.00 95.44 108 CYS A O 1
ATOM 907 N N . ASN A 1 109 ? -12.156 -2.095 5.926 1.00 95.38 109 ASN A N 1
ATOM 908 C CA . ASN A 1 109 ? -12.742 -2.767 7.085 1.00 95.38 109 ASN A CA 1
ATOM 909 C C . ASN A 1 109 ? -12.107 -2.303 8.402 1.00 95.38 109 ASN A C 1
ATOM 911 O O . ASN A 1 109 ? -12.827 -2.046 9.364 1.00 95.38 109 ASN A O 1
ATOM 915 N N . TRP A 1 110 ? -10.777 -2.193 8.460 1.00 94.31 110 TRP A N 1
ATOM 916 C CA . TRP A 1 110 ? -10.088 -1.758 9.674 1.00 94.31 110 TRP A CA 1
ATOM 917 C C . TRP A 1 110 ? -10.333 -0.284 9.987 1.00 94.31 110 TRP A C 1
ATOM 919 O O . TRP A 1 110 ? -10.612 0.052 11.137 1.00 94.31 110 TRP A O 1
ATOM 929 N N . GLN A 1 111 ? -10.284 0.592 8.981 1.00 91.25 111 GLN A N 1
ATOM 930 C CA . GLN A 1 111 ? -10.557 2.018 9.176 1.00 91.25 111 GLN A CA 1
ATOM 931 C C . GLN A 1 111 ? -11.998 2.267 9.651 1.00 91.25 111 GLN A C 1
ATOM 933 O O . GLN A 1 111 ? -12.207 3.146 10.482 1.00 91.25 111 GLN A O 1
ATOM 938 N N . ALA A 1 112 ? -12.978 1.467 9.209 1.00 91.31 112 ALA A N 1
ATOM 939 C CA . ALA A 1 112 ? -14.369 1.573 9.668 1.00 91.31 112 ALA A CA 1
ATOM 940 C C . ALA A 1 112 ? -14.556 1.247 11.163 1.00 91.31 112 ALA A C 1
ATOM 942 O O . ALA A 1 112 ? -15.523 1.698 11.775 1.00 91.31 112 ALA A O 1
ATOM 943 N N . LEU A 1 113 ? -13.647 0.461 11.748 1.00 88.50 113 LEU A N 1
ATOM 944 C CA . LEU A 1 113 ? -13.648 0.136 13.177 1.00 88.50 113 LEU A CA 1
ATOM 945 C C . LEU A 1 113 ? -12.914 1.179 14.018 1.00 88.50 113 LEU A C 1
ATOM 947 O O . LEU A 1 113 ? -13.080 1.196 15.240 1.00 88.50 113 LEU A O 1
ATOM 951 N N . PHE A 1 114 ? -12.079 2.016 13.397 1.00 81.81 114 PHE A N 1
ATOM 952 C CA . PHE A 1 114 ? -11.320 3.003 14.141 1.00 81.81 114 PHE A CA 1
ATOM 953 C C . PHE A 1 114 ? -12.291 4.021 14.745 1.00 81.81 114 PHE A C 1
ATOM 955 O O . PHE A 1 114 ? -13.098 4.600 14.009 1.00 81.81 114 PHE A O 1
ATOM 962 N N . PRO A 1 115 ? -12.260 4.239 16.073 1.00 66.50 115 PRO A N 1
ATOM 963 C CA . PRO A 1 115 ? -13.177 5.158 16.716 1.00 66.50 115 PRO A CA 1
ATOM 964 C C . PRO A 1 115 ? -12.919 6.552 16.155 1.00 66.50 115 PRO A C 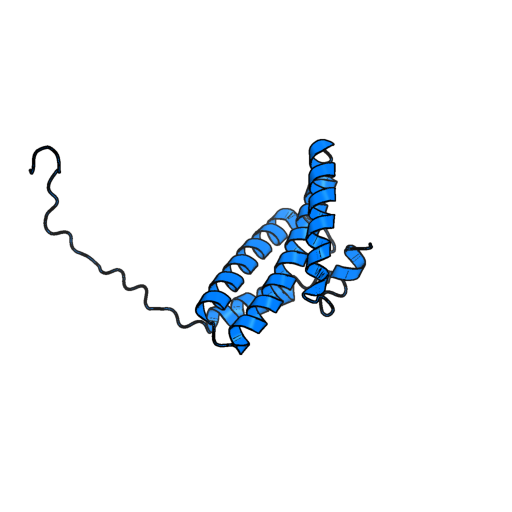1
ATOM 966 O O . PRO A 1 115 ? -11.919 7.194 16.479 1.00 66.50 115 PRO A O 1
ATOM 969 N N . TYR A 1 116 ? -13.828 7.004 15.291 1.00 59.31 116 TYR A N 1
ATOM 970 C CA . TYR A 1 116 ? -13.845 8.362 14.778 1.00 59.31 116 TYR A CA 1
ATOM 971 C C . TYR A 1 116 ? -13.893 9.285 15.995 1.00 59.31 116 TYR A C 1
ATOM 973 O O . TYR A 1 116 ? -14.931 9.425 16.647 1.00 59.31 116 TYR A O 1
ATOM 981 N N . LYS A 1 117 ? -12.752 9.893 16.347 1.00 60.72 117 LYS A N 1
ATOM 982 C CA . LYS A 1 117 ? -12.760 11.033 17.260 1.00 60.72 117 LYS A CA 1
ATOM 983 C C . LYS A 1 117 ? -13.695 12.031 16.600 1.00 60.72 117 LYS A C 1
ATOM 985 O O . LYS A 1 117 ? -13.479 12.388 15.446 1.00 60.72 117 LYS A O 1
ATOM 990 N N . ILE A 1 118 ? -14.777 12.386 17.288 1.00 57.31 118 ILE A N 1
ATOM 991 C CA . ILE A 1 118 ? -15.736 13.379 16.814 1.00 57.31 118 ILE A CA 1
ATOM 992 C C . ILE A 1 118 ? -14.907 14.593 16.396 1.00 57.31 118 ILE A C 1
ATOM 994 O O . ILE A 1 118 ? -14.341 15.274 17.251 1.00 57.31 118 ILE A O 1
ATOM 998 N N . PHE A 1 119 ? -14.798 14.838 15.088 1.00 56.25 119 PHE A N 1
ATOM 999 C CA . PHE A 1 119 ? -14.262 16.080 14.550 1.00 56.25 119 PHE A CA 1
ATOM 1000 C C . PHE A 1 119 ? -15.323 17.144 14.805 1.00 56.25 119 PHE A C 1
ATOM 1002 O O . PHE A 1 119 ? -16.033 17.594 13.909 1.00 56.25 119 PHE A O 1
ATOM 1009 N N . GLY A 1 120 ? -15.497 17.492 16.076 1.00 52.69 120 GLY A N 1
ATOM 1010 C CA . GLY A 1 120 ? -16.172 18.712 16.437 1.00 52.69 120 GLY A CA 1
ATOM 1011 C C . GLY A 1 120 ? -15.254 19.808 15.949 1.00 52.69 120 GLY A C 1
ATOM 1012 O O . GLY A 1 120 ? -14.220 20.057 16.566 1.00 52.69 120 GLY A O 1
ATOM 1013 N N . SER A 1 121 ? -15.603 20.460 14.842 1.00 58.47 121 SER A N 1
ATOM 1014 C CA . SER A 1 121 ? -15.143 21.828 14.712 1.00 58.47 121 SER A CA 1
ATOM 1015 C C . SER A 1 121 ? -15.677 22.531 15.956 1.00 58.47 121 SER A C 1
ATOM 1017 O O . SER A 1 121 ? -16.891 22.596 16.180 1.00 58.47 121 SER A O 1
ATOM 1019 N N . SER A 1 122 ? -14.787 23.010 16.827 1.00 55.88 122 SER A N 1
ATOM 1020 C CA . SER A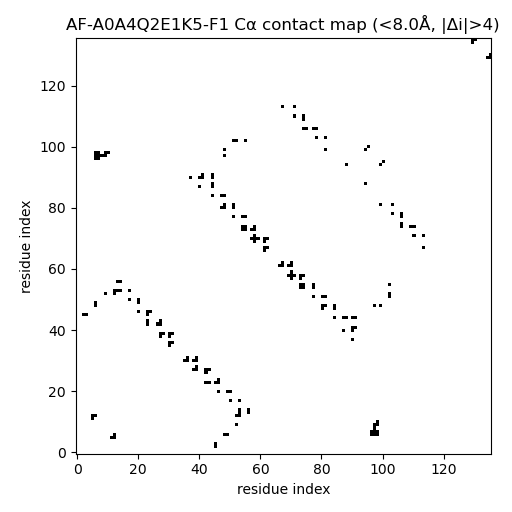 1 122 ? -15.187 24.129 17.658 1.00 55.88 122 SER A CA 1
ATOM 1021 C C . SER A 1 122 ? -15.584 25.181 16.636 1.00 55.88 122 SER A C 1
ATOM 1023 O O . SER A 1 122 ? -14.767 25.678 15.861 1.00 55.88 122 SER A O 1
ATOM 1025 N N . ARG A 1 123 ? -16.884 25.443 16.517 1.00 53.47 123 ARG A N 1
ATOM 1026 C CA . ARG A 1 123 ? -17.356 26.613 15.794 1.00 53.47 123 ARG A CA 1
ATOM 1027 C C . ARG A 1 123 ? -16.945 27.797 16.666 1.00 53.47 123 ARG A C 1
ATOM 1029 O O . ARG A 1 123 ? -17.760 28.340 17.404 1.00 53.47 123 ARG A O 1
ATOM 1036 N N . GLU A 1 124 ? -15.652 28.105 16.684 1.00 65.56 124 GLU A N 1
ATOM 1037 C CA . GLU A 1 124 ? -15.115 29.278 17.345 1.00 65.56 124 GLU A CA 1
ATOM 1038 C C . GLU A 1 124 ? -15.665 30.471 16.580 1.00 65.56 124 GLU A C 1
ATOM 1040 O O . GLU A 1 124 ? -15.254 30.795 15.467 1.00 65.56 124 GLU A O 1
ATOM 1045 N N . ILE A 1 125 ? -16.688 31.088 17.162 1.00 69.12 125 ILE A N 1
ATOM 1046 C CA . ILE A 1 125 ? -17.158 32.388 16.720 1.00 69.12 125 ILE A CA 1
ATOM 1047 C C . ILE A 1 125 ? -16.076 33.367 17.158 1.00 69.12 125 ILE A C 1
ATOM 1049 O O . ILE A 1 125 ? -16.020 33.758 18.326 1.00 69.12 125 ILE A O 1
ATOM 1053 N N . ILE A 1 126 ? -15.200 33.736 16.228 1.00 69.12 126 ILE A N 1
ATOM 1054 C CA . ILE A 1 126 ? -14.239 34.809 16.450 1.00 69.12 126 ILE A CA 1
ATOM 1055 C C . ILE A 1 126 ? -15.047 36.103 16.593 1.00 69.12 126 ILE A C 1
ATOM 1057 O O . ILE A 1 126 ? -15.593 36.618 15.620 1.00 69.12 126 ILE A O 1
ATOM 1061 N N . LYS A 1 127 ? -15.195 36.583 17.832 1.00 74.75 127 LYS A N 1
ATOM 1062 C CA . LYS A 1 127 ? -16.004 37.773 18.144 1.00 74.75 127 LYS A CA 1
ATOM 1063 C C . LYS A 1 127 ? -15.336 39.073 17.698 1.00 74.75 127 LYS A C 1
ATOM 1065 O O . LYS A 1 127 ? -16.032 40.043 17.431 1.00 74.75 127 LYS A O 1
ATOM 1070 N N . GLU A 1 128 ? -14.009 39.088 17.635 1.00 76.44 128 GLU A N 1
ATOM 1071 C CA . GLU A 1 128 ? -13.210 40.255 17.274 1.00 76.44 128 GLU A CA 1
ATOM 1072 C C . GLU A 1 128 ? -11.838 39.781 16.770 1.00 76.44 128 GLU A C 1
ATOM 1074 O O . GLU A 1 128 ? -11.246 38.867 17.346 1.00 76.44 128 GLU A O 1
ATOM 1079 N N . VAL A 1 129 ? -11.339 40.389 15.694 1.00 78.19 129 VAL A N 1
ATOM 1080 C CA . VAL A 1 129 ? -9.970 40.210 15.187 1.00 78.19 129 VAL A CA 1
ATOM 1081 C C . VAL A 1 129 ? -9.338 41.590 15.152 1.00 78.19 129 VAL A C 1
ATOM 1083 O O . VAL A 1 129 ? -9.920 42.488 14.554 1.00 78.19 129 VAL A O 1
ATOM 1086 N N . LYS A 1 130 ? -8.161 41.751 15.763 1.00 84.00 130 LYS A N 1
ATOM 1087 C CA . LYS A 1 130 ? -7.386 42.998 15.706 1.00 84.00 130 LYS A CA 1
ATOM 1088 C C . LYS A 1 130 ? -6.119 42.795 14.903 1.00 84.00 130 LYS A C 1
ATOM 1090 O O . LYS A 1 130 ? -5.439 41.775 15.044 1.00 84.00 130 LYS A O 1
ATOM 1095 N N . CYS A 1 131 ? -5.786 43.776 14.077 1.00 80.75 131 CYS A N 1
ATOM 1096 C CA . CYS A 1 131 ? -4.540 43.786 13.328 1.00 80.75 131 CYS A CA 1
ATOM 1097 C C . CYS A 1 131 ? -3.338 43.905 14.278 1.00 80.75 131 CYS A C 1
ATOM 1099 O O . CYS A 1 131 ? -3.277 44.823 15.087 1.00 80.75 131 CYS A O 1
ATOM 1101 N N . SER A 1 132 ? -2.327 43.044 14.148 1.00 77.38 132 SER A N 1
ATOM 1102 C CA . SER A 1 132 ? -1.120 43.100 14.994 1.00 77.38 132 SER A CA 1
ATOM 1103 C C . SER A 1 132 ? -0.240 44.334 14.753 1.00 77.38 132 SER A C 1
ATOM 1105 O O . SER A 1 132 ? 0.648 44.615 15.553 1.00 77.38 132 SER A O 1
ATOM 1107 N N . VAL A 1 133 ? -0.478 45.071 13.663 1.00 81.00 133 VAL A N 1
ATOM 1108 C CA . VAL A 1 133 ? 0.298 46.262 13.288 1.00 81.00 133 VAL A CA 1
ATOM 1109 C C . VAL A 1 133 ? -0.355 47.545 13.798 1.00 81.00 133 VAL A C 1
ATOM 1111 O O . VAL A 1 133 ? 0.334 48.400 14.345 1.00 81.00 133 VAL A O 1
ATOM 1114 N N . CYS A 1 134 ? -1.672 47.694 13.635 1.00 87.88 134 CYS A N 1
ATOM 1115 C CA . CYS A 1 134 ? -2.393 48.913 14.026 1.00 87.88 134 CYS A CA 1
ATOM 1116 C C . CYS A 1 134 ? -3.362 48.722 15.200 1.00 87.88 134 CYS A C 1
ATOM 1118 O O . CYS A 1 134 ? -3.982 49.686 15.642 1.00 87.88 134 CYS A O 1
ATOM 1120 N N . ASN A 1 135 ? -3.486 47.498 15.716 1.00 74.38 135 ASN A N 1
ATOM 1121 C CA . ASN A 1 135 ? -4.321 47.122 16.857 1.00 74.38 135 ASN A CA 1
ATOM 1122 C C . ASN A 1 135 ? -5.798 47.549 16.739 1.00 74.38 135 ASN A C 1
ATOM 1124 O O . ASN A 1 135 ? -6.478 47.726 17.752 1.00 74.38 135 ASN A O 1
ATOM 1128 N N . THR A 1 136 ? -6.262 47.730 15.499 1.00 59.03 136 THR A N 1
ATOM 1129 C CA . THR A 1 136 ? -7.645 48.043 15.121 1.00 59.03 136 THR A CA 1
ATOM 1130 C C . THR A 1 136 ? -8.278 46.829 14.460 1.00 59.03 136 THR A C 1
ATOM 1132 O O . THR A 1 136 ? -7.522 46.051 13.825 1.00 59.03 136 THR A O 1
#

Radius of gyration: 20.68 Å; Cα contacts (8 Å, |Δi|>4): 107; chains: 1; bounding box: 36×64×40 Å

Foldseek 3Di:
DPLVVVLLVLVPQDLVCVVVLVVLVVVLVVCVVVVVVLVNLLSLLSNLLSVLSNLVVVLVVCVVVVVLVVSLVSLVVSVVSLVSCVVSVVSPVCSVSRCSVVSVVVSVVSNVPRPPPPPPPPPPPPPDDADPVPRD

Secondary structure (DSSP, 8-state):
--HHHHHHTGGG--GGGGHHHHHHHHHHHHHHHTT-HHHHHHHHHHHHHHHHHHHHHHHHHHHHHT-HHHHHHHHHHHHHHHHHHHHTGGG-GGGGGGTHHHHHHHHHHHHHHS-----------------TTT--

Solvent-accessible surface area (backbone atoms only — not comparable to full-atom values): 7871 Å² total; per-residue (Å²): 134,66,63,69,65,50,36,58,42,43,91,74,65,52,78,79,55,55,66,52,48,58,54,39,52,53,52,28,54,51,26,55,76,68,66,37,60,69,59,24,51,31,36,48,46,54,41,44,54,52,48,38,53,49,44,51,55,49,29,56,56,25,52,77,72,65,41,53,67,63,22,50,55,44,40,54,54,34,51,54,41,50,50,56,46,65,78,51,36,87,60,41,83,65,51,77,56,42,48,52,68,5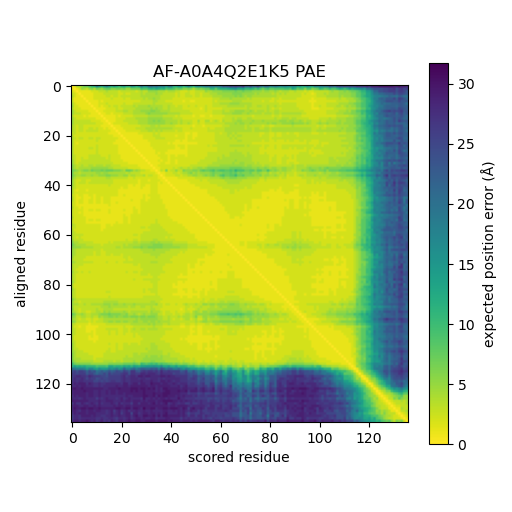6,51,57,54,50,42,55,56,54,58,71,67,50,82,75,71,81,81,68,73,76,80,74,75,78,86,77,81,63,39,92,87,78,71,84

pLDDT: mean 90.78, std 11.46, range [52.69, 98.5]

Mean predicted aligned error: 7.86 Å

Nearest PDB structures (foldseek):
  5crv-assembly2_B  TM=7.793E-01  e=2.814E+00  Homo sapiens
  5mk2-assembly1_A  TM=7.787E-01  e=3.648E+00  Homo sapiens
  5mk2-assembly2_B  TM=7.793E-01  e=4.981E+00  Homo sapiens
  5crv-assembly1_A  TM=6.977E-01  e=3.648E+00  Homo sapiens